Protein AF-A0A2L2Z4F7-F1 (afdb_monomer)

Structure (mmCIF, N/CA/C/O backbone):
data_AF-A0A2L2Z4F7-F1
#
_entry.id   AF-A0A2L2Z4F7-F1
#
loop_
_atom_site.group_PDB
_atom_site.id
_atom_site.type_symbol
_atom_site.label_atom_id
_atom_site.label_alt_id
_atom_site.label_comp_id
_atom_site.label_asym_id
_atom_site.label_entity_id
_atom_site.label_seq_id
_atom_site.pdbx_PDB_ins_code
_atom_site.Cartn_x
_atom_site.Cartn_y
_atom_site.Cartn_z
_atom_site.occupancy
_atom_site.B_iso_or_equiv
_atom_site.auth_seq_id
_atom_site.auth_comp_id
_atom_site.auth_asym_id
_atom_site.auth_atom_id
_atom_site.pdbx_PDB_model_num
ATOM 1 N N . LEU A 1 1 ? -20.631 0.373 7.031 1.00 57.03 1 LEU A N 1
ATOM 2 C CA . LEU A 1 1 ? -20.572 -0.002 8.462 1.00 57.03 1 LEU A CA 1
ATOM 3 C C . LEU A 1 1 ? -20.002 1.163 9.305 1.00 57.03 1 LEU A C 1
ATOM 5 O O . LEU A 1 1 ? -18.905 1.057 9.821 1.00 57.03 1 LEU A O 1
ATOM 9 N N . LEU A 1 2 ? -20.709 2.301 9.410 1.00 61.38 2 LEU A N 1
ATOM 10 C CA . LEU A 1 2 ? -20.265 3.486 10.1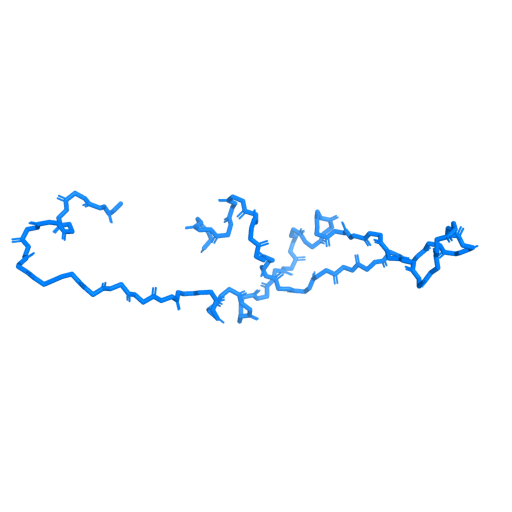91 1.00 61.38 2 LEU A CA 1
ATOM 11 C C . LEU A 1 2 ? -21.375 4.112 11.057 1.00 61.38 2 LEU A C 1
ATOM 13 O O . LEU A 1 2 ? -21.102 4.975 11.884 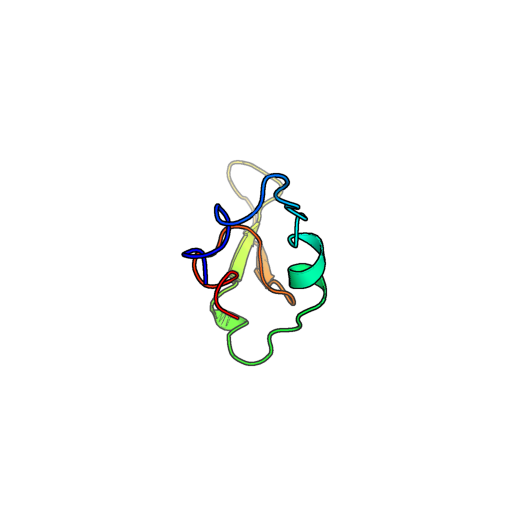1.00 61.38 2 LEU A O 1
ATOM 17 N N . LEU A 1 3 ? -22.625 3.667 10.899 1.00 67.56 3 LEU A N 1
ATOM 18 C CA . LEU A 1 3 ? -23.800 4.276 11.536 1.00 67.56 3 LEU A CA 1
ATOM 19 C C . LEU A 1 3 ? -23.747 4.248 13.074 1.00 67.56 3 LEU A C 1
ATOM 21 O O . LEU A 1 3 ? -24.307 5.126 13.715 1.00 67.56 3 LEU A O 1
ATOM 25 N N . LYS A 1 4 ? -23.028 3.282 13.657 1.00 67.50 4 LYS A N 1
ATOM 26 C CA . LYS A 1 4 ? -22.871 3.115 15.111 1.00 67.50 4 LYS A CA 1
ATOM 27 C C . LYS A 1 4 ? -21.537 3.626 15.662 1.00 67.50 4 LYS A C 1
ATOM 29 O O . LYS A 1 4 ? -21.305 3.565 16.862 1.00 67.50 4 LYS A O 1
ATOM 34 N N . PHE A 1 5 ? -20.653 4.164 14.817 1.00 66.94 5 PHE A N 1
ATOM 35 C CA . PHE A 1 5 ? -19.316 4.598 15.249 1.00 66.94 5 PHE A CA 1
ATOM 36 C C . PHE A 1 5 ? -19.361 5.770 16.249 1.00 66.94 5 PHE A C 1
ATOM 38 O O . PHE A 1 5 ? -18.418 5.997 16.998 1.00 66.94 5 PHE A O 1
ATOM 45 N N . ARG A 1 6 ? -20.487 6.493 16.292 1.00 69.75 6 ARG A N 1
ATOM 46 C CA . ARG A 1 6 ? -20.754 7.587 17.237 1.00 69.75 6 ARG A CA 1
ATOM 47 C C . ARG A 1 6 ? -21.654 7.202 18.412 1.00 69.75 6 ARG A C 1
ATOM 49 O O . ARG A 1 6 ? -22.020 8.070 19.194 1.00 69.75 6 ARG A O 1
ATOM 56 N N . GLU A 1 7 ? -22.032 5.932 18.529 1.00 78.44 7 GLU A N 1
ATOM 57 C CA . GLU A 1 7 ? -22.917 5.457 19.601 1.00 78.44 7 GLU A CA 1
ATOM 58 C C . GLU A 1 7 ? -22.187 5.398 20.955 1.00 78.44 7 GLU A C 1
ATOM 60 O O . GLU A 1 7 ? -22.812 5.501 22.007 1.00 78.44 7 GLU A O 1
ATOM 65 N N . PHE A 1 8 ? -20.853 5.314 20.938 1.00 77.94 8 PHE A N 1
ATOM 66 C CA . PHE A 1 8 ? -20.020 5.246 22.135 1.00 77.94 8 PHE A CA 1
ATOM 67 C C . PHE A 1 8 ? -19.121 6.476 22.288 1.00 77.94 8 PHE A C 1
ATOM 69 O O . PHE A 1 8 ? -18.706 7.107 21.319 1.00 77.94 8 PHE A O 1
ATOM 76 N N . LYS A 1 9 ? -18.793 6.798 23.545 1.00 79.81 9 LYS A N 1
ATOM 77 C CA . LYS A 1 9 ? -18.011 7.985 23.934 1.00 79.81 9 LYS A CA 1
ATOM 78 C C . LYS A 1 9 ? -16.536 7.920 23.503 1.00 79.81 9 LYS A C 1
ATOM 80 O O . LYS A 1 9 ? -15.858 8.941 23.512 1.00 79.81 9 LYS A O 1
ATOM 85 N N . ILE A 1 10 ? -16.045 6.729 23.152 1.00 79.94 10 ILE A N 1
ATOM 86 C CA . ILE A 1 10 ? -14.669 6.468 22.722 1.00 79.94 10 ILE A CA 1
ATOM 87 C C . ILE A 1 10 ? -14.733 5.699 21.402 1.00 79.94 10 ILE A C 1
ATOM 89 O O . ILE A 1 10 ? -15.291 4.605 21.350 1.00 79.94 10 ILE A O 1
ATOM 93 N N . GLY A 1 11 ? -14.157 6.273 20.347 1.00 76.81 11 GLY A N 1
ATOM 94 C CA . GLY A 1 11 ? -13.956 5.603 19.066 1.00 76.81 11 GLY A CA 1
ATOM 95 C C . GLY A 1 11 ? -12.508 5.144 18.945 1.00 76.81 11 GLY A C 1
ATOM 96 O O . GLY A 1 11 ? -11.596 5.953 19.102 1.00 76.81 11 GLY A O 1
ATOM 97 N N . ILE A 1 12 ? -12.296 3.859 18.664 1.00 75.88 12 ILE A N 1
ATOM 98 C CA . ILE A 1 12 ? -10.971 3.318 18.350 1.00 75.88 12 ILE A CA 1
ATOM 99 C C . ILE A 1 12 ? -10.863 3.253 16.831 1.00 75.88 12 ILE A C 1
ATOM 101 O O . ILE A 1 12 ? -11.667 2.592 16.174 1.00 75.88 12 ILE A O 1
ATOM 105 N N . ILE A 1 13 ? -9.878 3.959 16.286 1.00 73.94 13 ILE A N 1
ATOM 106 C CA . ILE A 1 13 ? -9.506 3.887 14.876 1.00 73.94 13 ILE A CA 1
ATOM 107 C C . ILE A 1 13 ? -8.130 3.243 14.841 1.00 73.94 13 ILE A C 1
ATOM 109 O O . ILE A 1 13 ? -7.207 3.716 15.502 1.00 73.94 13 ILE A O 1
ATOM 113 N N . ALA A 1 14 ? -8.014 2.151 14.100 1.00 73.50 14 ALA A N 1
ATOM 114 C CA . ALA A 1 14 ? -6.741 1.525 13.806 1.00 73.50 14 ALA A CA 1
ATOM 115 C C . ALA A 1 14 ? -6.459 1.702 12.321 1.00 73.50 14 ALA A C 1
ATOM 117 O O . ALA A 1 14 ? -7.359 1.591 11.487 1.00 73.50 14 ALA A O 1
ATOM 118 N N . ASP A 1 15 ? -5.204 1.991 12.014 1.00 70.25 15 ASP A N 1
ATOM 119 C CA . ASP A 1 15 ? -4.743 2.017 10.645 1.00 70.25 15 ASP A CA 1
ATOM 120 C C . ASP A 1 15 ? -4.578 0.575 10.137 1.00 70.25 15 ASP A C 1
ATOM 122 O O . ASP A 1 15 ? -3.686 -0.164 10.563 1.00 70.25 15 ASP A O 1
ATOM 126 N N . CYS A 1 16 ? -5.482 0.160 9.249 1.00 67.31 16 CYS A N 1
ATOM 127 C CA . CYS A 1 16 ? -5.435 -1.143 8.590 1.00 67.31 16 CYS A CA 1
ATOM 128 C C . CYS A 1 16 ? -4.506 -1.152 7.367 1.00 67.31 16 CYS A C 1
ATOM 130 O O . CYS A 1 16 ? -4.464 -2.159 6.661 1.00 67.31 16 CYS A O 1
ATOM 132 N N . GLU A 1 17 ? -3.746 -0.083 7.106 1.00 63.16 17 GLU A N 1
ATOM 133 C CA . GLU A 1 17 ? -2.820 0.004 5.974 1.00 63.16 17 GLU A CA 1
ATOM 134 C C . GLU A 1 17 ? -1.908 -1.229 5.880 1.00 63.16 17 GLU A C 1
ATOM 136 O O . GLU A 1 17 ? -1.767 -1.846 4.822 1.00 63.16 17 GLU A O 1
ATOM 141 N N . LYS A 1 18 ? -1.359 -1.688 7.007 1.00 63.91 18 LYS A N 1
ATOM 142 C CA . LYS A 1 18 ? -0.479 -2.867 7.016 1.00 63.91 18 LYS A CA 1
ATOM 143 C C . LYS A 1 18 ? -1.181 -4.187 6.682 1.00 63.91 18 LYS A C 1
ATOM 145 O O . LYS A 1 18 ? -0.496 -5.118 6.263 1.00 63.91 18 LYS A O 1
ATOM 150 N N . ALA A 1 19 ? -2.502 -4.284 6.828 1.00 66.88 19 ALA A N 1
ATOM 151 C CA . ALA A 1 19 ? -3.245 -5.500 6.495 1.00 66.88 19 ALA A CA 1
ATOM 152 C C . ALA A 1 19 ? -3.333 -5.715 4.973 1.00 66.88 19 ALA A C 1
ATOM 154 O O . ALA A 1 19 ? -3.253 -6.847 4.501 1.00 66.88 19 ALA A O 1
ATOM 155 N N . PHE A 1 20 ? -3.393 -4.637 4.186 1.00 64.25 20 PHE A N 1
ATOM 156 C CA . PHE A 1 20 ? -3.466 -4.716 2.721 1.00 64.25 20 PHE A CA 1
ATOM 157 C C . PHE A 1 20 ? -2.191 -5.280 2.081 1.00 64.25 20 PHE A C 1
ATOM 159 O O . PHE A 1 20 ? -2.255 -5.976 1.069 1.00 64.25 20 PHE A O 1
ATOM 166 N N . LEU A 1 21 ? -1.033 -5.073 2.716 1.00 66.44 21 LEU A N 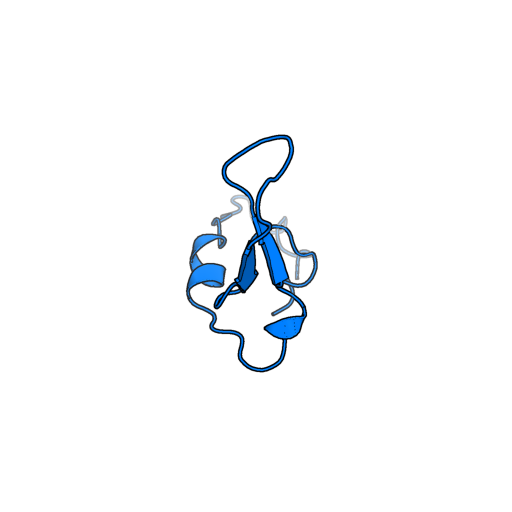1
ATOM 167 C CA . LEU A 1 21 ? 0.235 -5.673 2.287 1.00 66.44 21 LEU A CA 1
ATOM 168 C C . LEU A 1 21 ? 0.283 -7.195 2.483 1.00 66.44 21 LEU A C 1
ATOM 170 O O . LEU A 1 21 ? 1.127 -7.854 1.880 1.00 66.44 21 LEU A O 1
ATOM 174 N N . GLN A 1 22 ? -0.596 -7.759 3.313 1.00 65.88 22 GLN A N 1
ATOM 175 C CA . GLN A 1 22 ? -0.667 -9.202 3.552 1.00 65.88 22 GLN A CA 1
ATOM 176 C C . GLN A 1 22 ? -1.625 -9.916 2.587 1.00 65.88 22 GLN A C 1
ATOM 178 O O . GLN A 1 22 ? -1.598 -11.143 2.500 1.00 65.88 22 GLN A O 1
ATOM 183 N N . LEU A 1 23 ? -2.435 -9.167 1.830 1.00 69.81 23 LEU A N 1
ATOM 184 C CA . LEU A 1 23 ? -3.368 -9.713 0.848 1.00 69.81 23 LEU A CA 1
ATOM 185 C C . LEU A 1 23 ? -2.691 -9.838 -0.521 1.00 69.81 23 LEU A C 1
ATOM 187 O O . LEU A 1 23 ? -2.421 -8.850 -1.211 1.00 69.81 23 LEU A O 1
ATOM 191 N N . LEU A 1 24 ? -2.418 -11.085 -0.908 1.00 68.31 24 LEU A N 1
ATOM 192 C CA . LEU A 1 24 ? -1.940 -11.454 -2.237 1.00 68.31 24 LEU A CA 1
ATOM 193 C 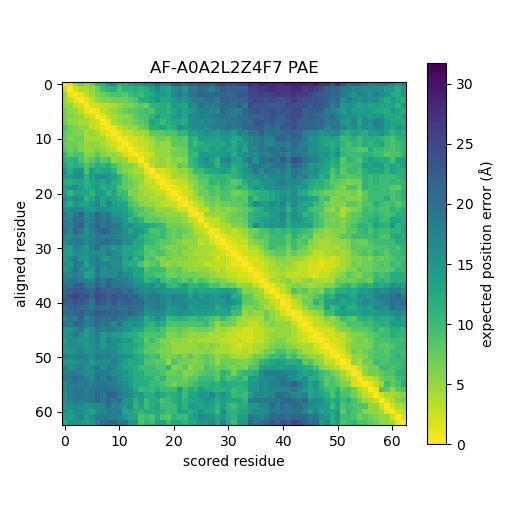C . LEU A 1 24 ? -3.109 -11.423 -3.221 1.00 68.31 24 LEU A C 1
ATOM 195 O O . LEU A 1 24 ? -4.095 -12.135 -3.051 1.00 68.31 24 LEU A O 1
ATOM 199 N N . ILE A 1 25 ? -2.980 -10.622 -4.275 1.00 70.25 25 ILE A N 1
ATOM 200 C CA . ILE A 1 25 ? -3.938 -10.620 -5.380 1.00 70.25 25 ILE A CA 1
ATOM 201 C C . ILE A 1 25 ? -3.359 -11.501 -6.476 1.00 70.25 25 ILE A C 1
ATOM 203 O O . ILE A 1 25 ? -2.217 -11.294 -6.883 1.00 70.25 25 ILE A O 1
ATOM 207 N N . GLU A 1 26 ? -4.131 -12.469 -6.966 1.00 68.06 26 GLU A N 1
ATOM 208 C CA . GLU A 1 26 ? -3.694 -13.334 -8.063 1.00 68.06 26 GLU A CA 1
ATOM 209 C C . GLU A 1 26 ? -4.282 -12.938 -9.416 1.00 68.06 26 GLU A C 1
ATOM 211 O O . GLU A 1 26 ? -3.530 -12.868 -10.391 1.00 68.06 26 GLU A O 1
ATOM 216 N N . HIS A 1 27 ? -5.583 -12.635 -9.450 1.00 69.50 27 HIS A N 1
ATOM 217 C CA . HIS A 1 27 ? -6.347 -12.396 -10.676 1.00 69.50 27 HIS A CA 1
ATOM 218 C C . HIS A 1 27 ? -6.259 -10.950 -11.188 1.00 69.50 27 HIS A C 1
ATOM 220 O O . HIS A 1 27 ? -6.038 -10.748 -12.378 1.00 69.50 27 HIS A O 1
ATOM 226 N N . ASP A 1 28 ? -6.307 -9.944 -10.308 1.00 69.00 28 ASP A N 1
ATOM 227 C CA . ASP A 1 28 ? -6.292 -8.527 -10.719 1.00 69.00 28 ASP A CA 1
ATOM 228 C C . ASP A 1 28 ? -4.880 -7.917 -10.826 1.00 69.00 28 ASP A C 1
ATOM 230 O O . ASP A 1 28 ? -4.716 -6.703 -10.969 1.00 69.00 28 ASP A O 1
ATOM 234 N N . ARG A 1 29 ? -3.825 -8.747 -10.797 1.00 68.25 29 ARG A N 1
ATOM 235 C CA . ARG A 1 29 ? -2.416 -8.292 -10.845 1.00 68.25 29 ARG A CA 1
ATOM 236 C C . ARG A 1 29 ? -2.077 -7.480 -12.085 1.00 68.25 29 ARG A C 1
ATOM 238 O O . ARG A 1 29 ? -1.198 -6.620 -12.049 1.00 68.25 29 ARG A O 1
ATOM 245 N N . ASP A 1 30 ? -2.758 -7.753 -13.186 1.00 71.31 30 ASP A N 1
ATOM 246 C CA . ASP A 1 30 ? -2.493 -7.097 -14.457 1.00 71.31 30 ASP A CA 1
ATOM 247 C C . ASP A 1 30 ? -2.958 -5.637 -14.491 1.00 71.31 30 ASP A C 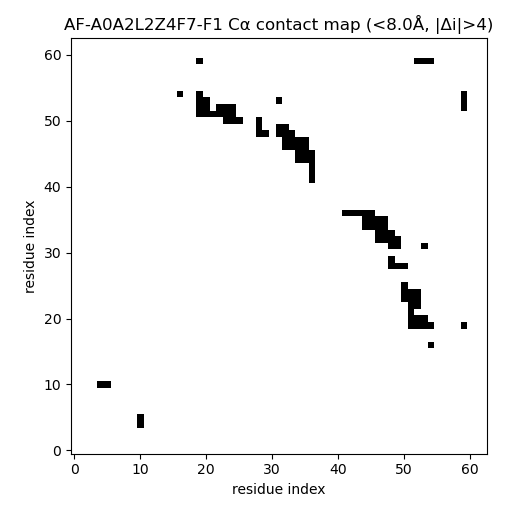1
ATOM 249 O O . ASP A 1 30 ? -2.417 -4.865 -15.288 1.00 71.31 30 ASP A O 1
ATOM 253 N N . TYR A 1 31 ? -3.865 -5.240 -13.594 1.00 70.50 31 TYR A N 1
ATOM 254 C CA . TYR A 1 31 ? -4.306 -3.853 -13.417 1.00 70.50 31 TYR A CA 1
ATOM 255 C C . TYR A 1 31 ? -3.383 -3.041 -12.496 1.00 70.50 31 TYR A C 1
ATOM 257 O O . TYR A 1 31 ? -3.476 -1.818 -12.458 1.00 70.50 31 TYR A O 1
ATOM 265 N N . LEU A 1 32 ? -2.452 -3.696 -11.794 1.00 73.75 32 LEU A N 1
ATOM 266 C CA . LEU A 1 32 ? -1.508 -3.069 -10.860 1.00 73.75 32 LEU A CA 1
ATOM 267 C C . LEU A 1 32 ? -0.118 -2.835 -11.478 1.00 73.75 32 LEU A C 1
ATOM 269 O O . LEU A 1 32 ? 0.907 -2.898 -10.791 1.00 73.75 32 LEU A O 1
ATOM 273 N N . ARG A 1 33 ? -0.069 -2.603 -12.794 1.00 80.88 33 ARG A N 1
ATOM 274 C CA . ARG A 1 33 ? 1.165 -2.277 -13.520 1.00 80.88 33 ARG A CA 1
ATOM 275 C C . ARG A 1 33 ? 1.538 -0.811 -13.328 1.00 80.88 33 ARG A C 1
ATOM 277 O O . ARG A 1 33 ? 0.692 0.065 -13.478 1.00 80.88 33 ARG A O 1
ATOM 284 N N . PHE A 1 34 ? 2.816 -0.545 -13.073 1.00 80.75 34 PHE A N 1
ATOM 285 C CA . PHE A 1 34 ? 3.361 0.811 -13.056 1.00 80.75 34 PHE A CA 1
ATOM 286 C C . PHE A 1 34 ? 4.672 0.890 -13.836 1.00 80.75 34 PHE A C 1
ATOM 288 O O . PHE A 1 34 ? 5.403 -0.093 -13.969 1.00 80.75 34 PHE A O 1
ATOM 295 N N . LEU A 1 35 ? 4.935 2.072 -14.388 1.00 84.19 35 LEU A N 1
ATOM 296 C CA . LEU A 1 35 ? 6.143 2.368 -15.147 1.00 84.19 35 LEU A CA 1
ATOM 297 C C . LEU A 1 35 ? 7.176 2.994 -14.212 1.00 84.19 35 LEU A C 1
ATOM 299 O O . LEU A 1 35 ? 6.859 3.928 -13.477 1.00 84.19 35 LEU A O 1
ATOM 303 N N . TRP A 1 36 ? 8.405 2.498 -14.263 1.00 83.81 36 TRP A N 1
ATOM 304 C CA . TRP A 1 36 ? 9.537 3.026 -13.513 1.00 83.81 36 TRP A CA 1
ATOM 305 C C . TRP A 1 36 ? 10.689 3.357 -14.457 1.00 83.81 36 TRP A C 1
ATOM 307 O O . TRP A 1 36 ? 10.927 2.669 -15.449 1.00 83.81 36 TRP A O 1
ATOM 317 N N . SER A 1 37 ? 11.410 4.423 -14.136 1.00 83.00 37 SER A N 1
ATOM 318 C CA . SER A 1 37 ? 12.664 4.793 -14.780 1.00 83.00 37 SER A CA 1
ATOM 319 C C . SER A 1 37 ? 13.537 5.468 -13.735 1.00 83.00 37 SER A C 1
ATOM 321 O O . SER A 1 37 ? 13.062 6.335 -13.007 1.00 83.00 37 SER A O 1
ATOM 323 N N . GLU A 1 38 ? 14.815 5.104 -13.680 1.00 79.75 38 GLU A N 1
ATOM 324 C CA . GLU A 1 38 ? 15.780 5.735 -12.772 1.00 79.75 38 GLU A CA 1
ATOM 325 C C . GLU A 1 38 ? 16.167 7.158 -13.203 1.00 79.75 38 GLU A C 1
ATOM 327 O O . GLU A 1 38 ? 16.707 7.922 -12.410 1.00 79.75 38 GLU A O 1
ATOM 332 N N . GLN A 1 39 ? 15.922 7.519 -14.466 1.00 80.38 39 GLN A N 1
ATOM 333 C CA . GLN A 1 39 ? 16.389 8.772 -15.064 1.00 80.38 39 GLN A CA 1
ATOM 334 C C . GLN A 1 39 ? 15.239 9.534 -15.728 1.00 80.38 39 GLN A C 1
ATOM 336 O O . GLN A 1 39 ? 14.320 8.928 -16.290 1.00 80.38 39 GLN A O 1
ATOM 341 N N . PHE A 1 40 ? 15.321 10.867 -15.690 1.00 76.38 40 PHE A N 1
ATOM 342 C CA . PHE A 1 40 ? 14.447 11.781 -16.425 1.00 76.38 40 PHE A CA 1
ATOM 343 C C . PHE A 1 40 ? 15.308 12.644 -17.367 1.00 76.38 40 PHE A C 1
ATOM 345 O O . PHE A 1 40 ? 16.158 13.383 -16.871 1.00 76.38 40 PHE A O 1
ATOM 352 N N . PRO A 1 41 ? 15.131 12.577 -18.703 1.00 77.44 41 PRO A N 1
ATOM 353 C CA . PRO A 1 41 ? 14.146 11.781 -19.438 1.00 77.44 41 PRO A CA 1
ATOM 354 C C . PRO A 1 41 ? 14.452 10.269 -19.414 1.00 77.44 41 PRO A C 1
ATOM 356 O O . PRO A 1 41 ? 15.616 9.870 -19.330 1.00 77.44 41 PRO A O 1
ATOM 359 N N . PRO A 1 42 ? 13.420 9.410 -19.484 1.00 74.56 42 PRO A N 1
ATOM 360 C CA . PRO A 1 42 ? 13.589 7.969 -19.352 1.00 74.56 42 PRO A CA 1
ATOM 361 C C . PRO A 1 42 ? 14.339 7.380 -20.548 1.00 74.56 42 PRO A C 1
ATOM 363 O O . PRO A 1 42 ? 13.844 7.381 -21.672 1.00 74.56 42 PRO A O 1
ATOM 366 N N . LYS A 1 43 ? 15.534 6.831 -20.299 1.00 78.38 43 LYS A N 1
ATOM 367 C CA . LYS A 1 43 ? 16.313 6.093 -21.309 1.00 78.38 43 LYS A CA 1
ATOM 368 C C . LYS A 1 43 ? 15.787 4.668 -21.513 1.00 78.38 43 LYS A C 1
ATOM 370 O O . LYS A 1 43 ? 15.900 4.116 -22.604 1.00 78.38 43 LYS A O 1
ATOM 375 N N . LYS A 1 44 ? 15.208 4.077 -20.464 1.00 78.75 44 LYS A N 1
ATOM 376 C CA . LYS A 1 44 ? 14.560 2.763 -20.471 1.00 78.75 44 LYS A CA 1
ATOM 377 C C . LYS A 1 44 ? 13.407 2.793 -19.474 1.00 78.75 44 LYS A C 1
ATOM 379 O O . LYS A 1 44 ? 13.599 3.199 -18.334 1.00 78.75 44 LYS A O 1
ATOM 384 N N . ILE A 1 45 ? 12.227 2.376 -19.917 1.00 82.50 45 ILE A N 1
ATOM 385 C CA . ILE A 1 45 ? 11.052 2.249 -19.057 1.00 82.50 45 ILE A CA 1
ATOM 386 C C . ILE A 1 45 ? 10.943 0.788 -18.641 1.00 82.50 45 ILE A C 1
ATOM 388 O O . ILE A 1 45 ? 10.889 -0.104 -19.490 1.00 82.50 45 ILE A O 1
ATOM 392 N N . GLU A 1 46 ? 10.910 0.545 -17.339 1.00 83.69 46 GLU A N 1
ATOM 393 C CA . GLU A 1 46 ? 10.697 -0.775 -16.766 1.00 83.69 46 GLU A CA 1
ATOM 394 C C . GLU A 1 46 ? 9.265 -0.876 -16.246 1.00 83.69 46 GLU A C 1
ATOM 396 O O . GLU A 1 46 ? 8.753 0.032 -15.593 1.00 83.69 46 GLU A O 1
ATOM 401 N N . VAL A 1 47 ? 8.589 -1.973 -16.586 1.00 83.00 47 VAL A N 1
ATOM 402 C CA . VAL A 1 47 ? 7.213 -2.223 -16.154 1.00 83.00 47 VAL A CA 1
ATOM 403 C C . VAL A 1 47 ? 7.252 -3.135 -14.939 1.00 83.00 47 VAL A C 1
ATOM 405 O O . VAL A 1 47 ? 7.604 -4.311 -15.049 1.00 83.00 47 VAL A O 1
ATOM 408 N N . PHE A 1 48 ? 6.849 -2.608 -13.790 1.00 80.81 48 PHE A N 1
ATOM 409 C CA . PHE A 1 48 ? 6.722 -3.373 -12.557 1.00 80.81 48 PHE A CA 1
ATOM 410 C C . PHE A 1 48 ? 5.261 -3.721 -12.279 1.00 80.81 48 PHE A C 1
ATOM 412 O O . PHE A 1 48 ? 4.330 -3.094 -12.789 1.00 80.81 48 PHE A O 1
ATOM 419 N N . ARG A 1 49 ? 5.063 -4.773 -11.482 1.00 77.94 49 ARG A N 1
ATOM 420 C CA . ARG A 1 49 ? 3.749 -5.264 -11.053 1.00 77.94 49 ARG A CA 1
ATOM 421 C C . ARG A 1 49 ? 3.746 -5.438 -9.546 1.00 77.94 49 ARG A C 1
ATOM 423 O O . ARG A 1 49 ? 4.612 -6.136 -9.013 1.00 77.94 49 ARG A O 1
ATOM 430 N N . TYR A 1 50 ? 2.76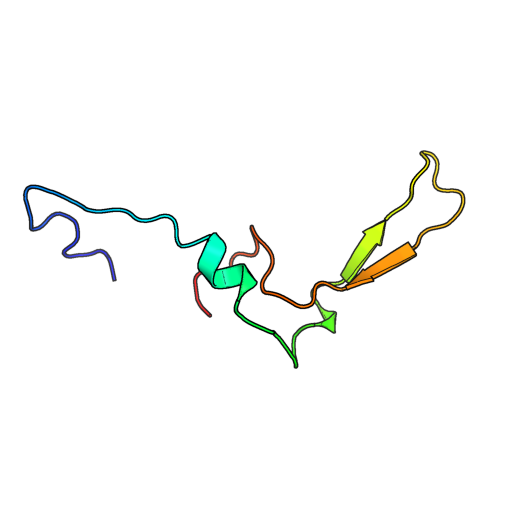5 -4.846 -8.875 1.00 73.50 50 TYR A N 1
ATOM 431 C CA . TYR A 1 50 ? 2.551 -5.117 -7.458 1.00 73.50 50 TYR A CA 1
ATOM 432 C C . TYR A 1 50 ? 1.987 -6.527 -7.256 1.00 73.50 50 TYR A C 1
ATOM 434 O O . TYR A 1 50 ? 1.193 -7.026 -8.052 1.00 73.50 50 TYR A O 1
ATOM 442 N N . ARG A 1 51 ? 2.433 -7.187 -6.184 1.00 69.62 51 ARG A N 1
ATOM 443 C CA . ARG A 1 51 ? 1.953 -8.521 -5.779 1.00 69.62 51 AR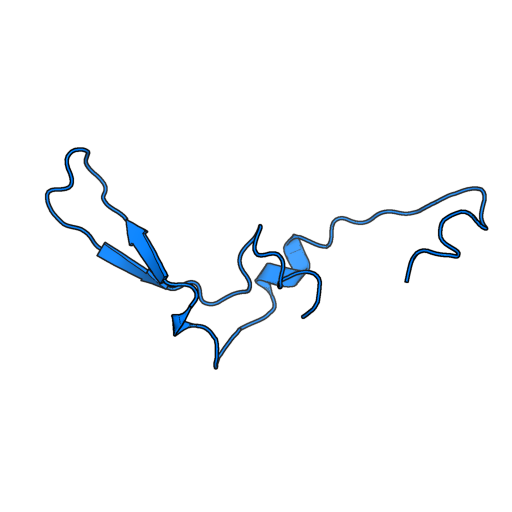G A CA 1
ATOM 444 C C . ARG A 1 51 ? 0.879 -8.459 -4.693 1.00 69.62 51 ARG A C 1
ATOM 446 O O . ARG A 1 51 ? 0.225 -9.460 -4.429 1.00 69.62 51 ARG A O 1
ATOM 453 N N . THR A 1 52 ? 0.722 -7.298 -4.076 1.00 66.56 52 THR A N 1
ATOM 454 C CA . THR A 1 52 ? -0.148 -7.048 -2.928 1.00 66.56 52 THR A CA 1
ATOM 455 C C . THR A 1 52 ? -1.107 -5.914 -3.259 1.00 66.56 52 THR A C 1
ATOM 457 O O . THR A 1 52 ? -0.831 -5.126 -4.171 1.00 66.56 52 THR A O 1
ATOM 460 N N . VAL A 1 53 ? -2.212 -5.812 -2.516 1.00 65.88 53 VAL A N 1
ATOM 461 C CA . VAL A 1 53 ? -3.128 -4.667 -2.620 1.00 65.88 53 VAL A CA 1
ATOM 462 C C . VAL A 1 53 ? -2.317 -3.383 -2.418 1.00 65.88 53 VAL A C 1
ATOM 464 O O . VAL A 1 53 ? -1.615 -3.223 -1.418 1.00 65.88 53 VAL A O 1
ATOM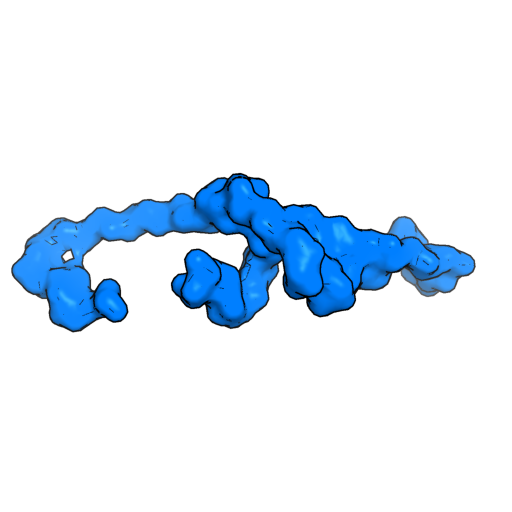 467 N N . THR A 1 54 ? -2.354 -2.487 -3.401 1.00 62.78 54 THR A N 1
ATOM 468 C CA . THR A 1 54 ? -1.629 -1.219 -3.338 1.00 62.78 54 THR A CA 1
ATOM 469 C C . THR A 1 54 ? -2.378 -0.194 -2.499 1.00 62.78 54 THR A C 1
ATOM 471 O O . THR A 1 54 ? -3.603 -0.205 -2.386 1.00 62.78 54 THR A O 1
ATOM 474 N N . PHE A 1 55 ? -1.628 0.731 -1.908 1.00 60.03 55 PHE A N 1
ATOM 475 C CA . PHE A 1 55 ? -2.196 1.866 -1.193 1.00 60.03 55 PHE A CA 1
ATOM 476 C C . PHE A 1 55 ? -2.831 2.862 -2.169 1.00 60.03 55 PHE A C 1
ATOM 478 O O . PHE A 1 55 ? -2.288 3.127 -3.239 1.00 60.03 55 PHE A O 1
ATOM 485 N N . GLY A 1 56 ? -3.983 3.425 -1.801 1.00 60.03 56 GLY A N 1
ATOM 486 C CA . GLY A 1 56 ? -4.624 4.510 -2.554 1.00 60.03 56 GLY A CA 1
ATOM 487 C C . GLY A 1 56 ? -5.518 4.093 -3.728 1.00 60.03 56 GLY A C 1
ATOM 488 O O . GLY A 1 56 ? -6.148 4.958 -4.337 1.00 60.03 56 GLY A O 1
ATOM 489 N N . VAL A 1 57 ? -5.655 2.799 -4.037 1.00 62.34 57 VAL A N 1
ATOM 490 C CA . VAL A 1 57 ? -6.729 2.324 -4.928 1.00 62.34 57 VAL A CA 1
ATOM 491 C C . VAL A 1 57 ? -8.050 2.336 -4.167 1.00 62.34 57 VAL A C 1
ATOM 493 O O . VAL A 1 57 ? -8.158 1.716 -3.117 1.00 62.34 57 VAL A O 1
ATOM 496 N N . LYS A 1 58 ? -9.083 2.997 -4.708 1.00 56.53 58 LYS A N 1
ATOM 497 C CA . LYS A 1 58 ? -10.429 3.054 -4.092 1.00 56.53 58 LYS A CA 1
ATOM 498 C C . LYS A 1 58 ? -11.004 1.672 -3.743 1.00 56.53 58 LYS A C 1
ATOM 500 O O . LYS A 1 58 ? -11.848 1.574 -2.862 1.00 56.53 58 LYS A O 1
ATOM 505 N N . SER A 1 59 ? -10.551 0.629 -4.435 1.00 58.72 59 SER A N 1
ATOM 506 C CA . SER A 1 59 ? -10.983 -0.756 -4.252 1.00 58.72 59 SER A CA 1
ATOM 507 C C . SER A 1 59 ? -10.322 -1.468 -3.068 1.00 58.72 59 SER A C 1
ATOM 509 O O . SER A 1 59 ? -10.842 -2.496 -2.648 1.00 58.72 59 SER A O 1
ATOM 511 N N . SER A 1 60 ? -9.210 -0.961 -2.512 1.00 58.09 60 SER A N 1
ATOM 512 C CA . SER A 1 60 ? -8.527 -1.629 -1.392 1.00 58.09 60 SER A CA 1
ATOM 513 C C . SER A 1 60 ? -9.409 -1.698 -0.153 1.00 58.09 60 SER A C 1
ATOM 515 O O . SER A 1 60 ? -9.419 -2.707 0.527 1.00 58.09 60 SER A O 1
ATOM 517 N N . THR A 1 61 ? -10.221 -0.672 0.102 1.00 57.50 61 THR A N 1
ATOM 518 C CA . THR A 1 61 ? -11.122 -0.616 1.264 1.00 57.50 61 THR A CA 1
ATOM 519 C C . THR A 1 61 ? -12.316 -1.583 1.168 1.00 57.50 61 THR A C 1
ATOM 521 O O . THR A 1 61 ? -13.049 -1.724 2.143 1.00 57.50 61 THR A O 1
ATOM 524 N N . PHE A 1 62 ? -12.554 -2.210 0.009 1.00 57.44 62 PHE A N 1
ATOM 525 C CA . PHE A 1 62 ? -13.707 -3.091 -0.236 1.00 57.44 62 PHE A CA 1
ATOM 526 C C . PHE A 1 62 ? -13.329 -4.570 -0.450 1.00 57.44 62 PHE A C 1
ATOM 528 O O . PHE A 1 62 ? -14.225 -5.410 -0.518 1.00 57.44 62 PHE A O 1
ATOM 535 N N . LEU A 1 63 ? -12.031 -4.870 -0.571 1.00 51.78 63 LEU A N 1
ATOM 536 C CA . LEU A 1 63 ? -11.471 -6.228 -0.562 1.00 51.78 63 LEU A CA 1
ATOM 537 C C . LEU A 1 63 ? -11.334 -6.735 0.877 1.00 51.78 63 LEU A C 1
ATOM 539 O O . LEU A 1 63 ? -11.631 -7.929 1.090 1.00 51.78 63 LEU A O 1
#

Sequence (63 aa):
LLLKFREFKIGIIADCEKAFLQLLIEHDRDYLRFLWSEQFPPKKIEVFRYRTVTFGVKSSTFL

Organism: Parasteatoda tepidariorum (NCBI:txid114398)

Mean predicted aligned error: 11.36 Å

Solvent-accessible surface area (backbone atoms only — not comparable to full-atom values): 4330 Å² total; per-residue (Å²): 145,61,90,63,61,75,76,49,100,73,73,87,83,76,86,60,69,71,57,37,63,72,40,73,51,80,84,66,32,81,77,42,59,45,81,45,55,98,46,88,79,64,88,57,80,42,82,46,64,52,60,36,51,58,86,90,47,86,62,55,86,76,111

Radius of gyration: 17.55 Å; C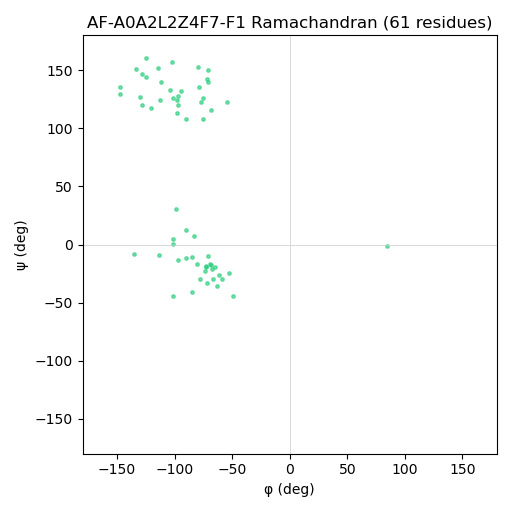α contacts (8 Å, |Δi|>4): 51; chains: 1; bounding box: 40×25×45 Å

Secondary structure (DSSP, 8-state):
--TTTTSSS-------HHHHTT-B-SSGGGG-EEEE-SSSS-SS-EEEE-SBPPTT-TTGGG-

pLDDT: mean 70.8, std 8.22, range [51.78, 84.19]

Nearest PDB structures (foldseek):
  5uv5-assembly2_C  TM=7.437E-01  e=1.072E+00  Human immunodeficiency virus type 1 BH10
  1tl3-assembly1_A  TM=6.361E-01  e=5.893E-01  Human immunodeficiency virus 1
  8u6a-assembly1_A  TM=6.237E-01  e=1.309E+00  Human immunodeficiency virus 1
  1qe1-assembly1_A  TM=7.583E-01  e=3.791E+00  Human immunodeficiency virus type 1 BH10

Foldseek 3Di:
DCPCQPVDPDHDDDPCVVVQQVAFDDPCQVVQWDWDAPDVVRPDIDIDTDRTRDPPDPCSVVD